Protein AF-A0A5K4FEY5-F1 (afdb_monomer_lite)

Sequence (102 aa):
MVARTEDSLGNIMWWGLTPAINLAKCLDTYCSGDHFDDTNILCVGMGDSRHILRTLSSKFSGKNKFETFYLIEPFHGTYARQMLQLYTALETYTRVGLQGKI

Foldseek 3Di:
DDDDPVNVVPDPCQADDDDADAVVVVCVVPPPDPDDLEDEAEAEQNLHLVNVVVNVVVCVVPRHPHPYYHYHHPDPVSVVVNCVLCCLVPDDCVVAPPVRND

Radius of gyration: 15.54 Å; chains: 1; bounding box: 34×41×32 Å

InterPro domains:
  IPR027974 Domain of unknown function DUF4470 [PF14737] (14-95)
  IPR039304 Dynein assembly factor 3, axonemal [PTHR22118] (3-101)

Secondary structure (DSSP, 8-state):
----GGGGTT---TT-SSPPP-HHHHHHHH--S---SEEEEEEES---THHHHHHHHHHTTSS-EEEEEEEE-S-HHHHHHHHHHHHHHHS-TTTS-GGGG-

pLDDT: mean 76.94, std 15.03, range [37.44, 94.44]

Structure (mmCIF, N/CA/C/O backbone):
data_AF-A0A5K4FEY5-F1
#
_entry.id   AF-A0A5K4FEY5-F1
#
loop_
_atom_site.group_PDB
_atom_site.id
_atom_site.type_symbol
_atom_site.label_atom_id
_atom_site.label_alt_id
_atom_site.label_comp_id
_atom_site.label_asym_id
_atom_site.label_entity_id
_atom_site.label_seq_id
_atom_site.pdbx_PDB_ins_code
_atom_site.Cartn_x
_atom_site.Cartn_y
_atom_site.Cartn_z
_atom_site.occupancy
_atom_site.B_iso_or_equiv
_atom_site.auth_seq_id
_atom_site.auth_comp_id
_atom_site.auth_asym_id
_atom_site.auth_atom_id
_atom_site.pdbx_PDB_model_num
ATOM 1 N N . MET A 1 1 ? 5.821 -0.531 18.944 1.00 37.91 1 MET A N 1
ATOM 2 C CA . MET A 1 1 ? 6.213 -1.951 18.842 1.00 37.91 1 MET A CA 1
ATOM 3 C C . MET A 1 1 ? 7.541 -1.974 18.108 1.00 37.91 1 MET A C 1
ATOM 5 O O . MET A 1 1 ? 7.575 -1.577 16.953 1.00 37.91 1 MET A O 1
ATOM 9 N N . VAL A 1 2 ? 8.634 -2.259 18.815 1.00 37.44 2 VAL A N 1
ATOM 10 C CA . VAL A 1 2 ? 9.984 -2.318 18.234 1.00 37.44 2 VAL A CA 1
ATOM 11 C C . VAL A 1 2 ? 10.185 -3.753 17.761 1.00 37.44 2 VAL A C 1
ATOM 13 O O . VAL A 1 2 ? 10.142 -4.660 18.588 1.00 37.44 2 VAL A O 1
ATOM 16 N N . ALA A 1 3 ? 10.317 -3.958 16.451 1.00 48.31 3 ALA A N 1
ATOM 17 C CA . ALA A 1 3 ? 10.642 -5.269 15.898 1.00 48.31 3 ALA A CA 1
ATOM 18 C C . ALA A 1 3 ? 12.071 -5.636 16.318 1.00 48.31 3 ALA A C 1
ATOM 20 O O . ALA A 1 3 ? 12.984 -4.820 16.160 1.00 48.31 3 ALA A O 1
ATOM 21 N N . ARG A 1 4 ? 12.261 -6.827 16.896 1.00 50.84 4 ARG A N 1
ATOM 22 C CA . ARG A 1 4 ? 13.596 -7.323 17.240 1.00 50.84 4 ARG A CA 1
ATOM 23 C C . ARG A 1 4 ? 14.244 -7.872 15.972 1.00 50.84 4 ARG A C 1
ATOM 25 O O . ARG A 1 4 ? 13.578 -8.456 15.126 1.00 50.84 4 ARG A O 1
ATOM 32 N N . THR A 1 5 ? 15.553 -7.693 15.835 1.00 53.22 5 THR A N 1
ATOM 33 C CA . THR A 1 5 ? 16.356 -8.173 14.694 1.00 53.22 5 THR A CA 1
ATOM 34 C C . THR A 1 5 ? 16.240 -9.686 14.484 1.00 53.22 5 THR A C 1
ATOM 36 O O . THR A 1 5 ? 16.342 -10.164 13.358 1.00 53.22 5 THR A O 1
ATOM 39 N N . GLU A 1 6 ? 15.950 -10.432 15.545 1.00 56.25 6 GLU A N 1
ATOM 40 C CA . GLU A 1 6 ? 15.715 -11.878 15.529 1.00 56.25 6 GLU A CA 1
ATOM 41 C C . GLU A 1 6 ? 14.445 -12.264 14.743 1.00 56.25 6 GLU A C 1
ATOM 43 O O . GLU A 1 6 ? 14.439 -13.293 14.074 1.00 56.25 6 GLU A O 1
ATOM 48 N N . ASP A 1 7 ? 13.425 -11.394 14.696 1.00 56.12 7 ASP A N 1
ATOM 49 C CA . ASP A 1 7 ? 12.178 -11.618 13.939 1.00 56.12 7 ASP A CA 1
ATOM 50 C C . ASP A 1 7 ? 12.346 -11.390 12.418 1.00 56.12 7 ASP A C 1
ATOM 52 O O . ASP A 1 7 ? 11.425 -11.627 11.632 1.00 56.12 7 ASP A O 1
ATOM 56 N N . SER A 1 8 ? 13.510 -10.883 11.990 1.00 53.97 8 SER A N 1
ATOM 57 C CA . SER A 1 8 ? 13.791 -10.486 10.601 1.00 53.97 8 SER A CA 1
ATOM 58 C C . SER A 1 8 ? 14.607 -11.511 9.805 1.00 53.97 8 SER A C 1
ATOM 60 O O . SER A 1 8 ? 14.646 -11.451 8.574 1.00 53.97 8 SER A O 1
ATOM 62 N N . LEU A 1 9 ? 15.223 -12.489 10.478 1.00 45.44 9 LEU A N 1
ATOM 63 C CA . LEU A 1 9 ? 15.994 -13.556 9.840 1.00 45.44 9 LEU A CA 1
ATOM 64 C C . LEU A 1 9 ? 15.041 -14.634 9.303 1.00 45.44 9 LEU A C 1
ATOM 66 O O . LEU A 1 9 ? 14.718 -15.601 9.982 1.00 45.44 9 LEU A O 1
ATOM 70 N N . GLY A 1 10 ? 14.565 -14.438 8.073 1.00 51.34 10 GLY A N 1
ATOM 71 C CA . GLY A 1 10 ? 13.674 -15.370 7.364 1.00 51.34 10 GLY A CA 1
ATOM 72 C C . GLY A 1 10 ? 12.333 -14.768 6.944 1.00 51.34 10 GLY A C 1
ATOM 73 O O . GLY A 1 10 ? 11.592 -15.388 6.183 1.00 51.34 10 GLY A O 1
ATOM 74 N N . ASN A 1 11 ? 12.033 -13.542 7.375 1.00 56.09 11 ASN A N 1
ATOM 75 C CA . ASN A 1 11 ? 10.827 -12.834 6.973 1.00 56.09 11 ASN A CA 1
ATOM 76 C C . ASN A 1 11 ? 11.125 -11.998 5.721 1.00 56.09 11 ASN A C 1
ATOM 78 O O . ASN A 1 11 ? 11.717 -10.920 5.802 1.00 56.09 11 ASN A O 1
ATOM 82 N N . ILE A 1 12 ? 10.763 -12.510 4.539 1.00 60.41 12 ILE A N 1
ATOM 83 C CA . ILE A 1 12 ? 10.821 -11.720 3.304 1.00 60.41 12 ILE A CA 1
ATOM 84 C C . ILE A 1 12 ? 9.892 -10.524 3.503 1.00 60.41 12 ILE A C 1
ATOM 86 O O . ILE A 1 12 ? 8.671 -10.662 3.555 1.00 60.41 12 ILE A O 1
ATOM 90 N N . MET A 1 13 ? 10.466 -9.332 3.629 1.00 68.44 13 MET A N 1
ATOM 91 C CA . MET A 1 13 ? 9.680 -8.122 3.829 1.00 68.44 13 MET A CA 1
ATOM 92 C C . MET A 1 13 ? 9.090 -7.656 2.511 1.00 68.44 13 MET A C 1
ATOM 94 O O . MET A 1 13 ? 9.622 -6.776 1.840 1.00 68.44 13 MET A O 1
ATOM 98 N N . TRP A 1 14 ? 7.949 -8.238 2.165 1.00 71.94 14 TRP A N 1
ATOM 99 C CA . TRP A 1 14 ? 7.227 -7.931 0.936 1.00 71.94 14 TRP A CA 1
ATOM 100 C C . TRP A 1 14 ? 6.833 -6.448 0.820 1.00 71.94 14 TRP A C 1
ATOM 102 O O . TRP A 1 14 ? 6.711 -5.950 -0.298 1.00 71.94 14 TRP A O 1
ATOM 112 N N . TRP A 1 15 ? 6.681 -5.750 1.953 1.00 74.62 15 TRP A N 1
ATOM 113 C CA . TRP A 1 15 ? 6.077 -4.413 2.048 1.00 74.62 15 TRP A CA 1
ATOM 114 C C . TRP A 1 15 ? 6.954 -3.357 2.747 1.00 74.62 15 TRP A C 1
ATOM 116 O O . TRP A 1 15 ? 6.519 -2.228 2.939 1.00 74.62 15 TRP A O 1
ATOM 126 N N . GLY A 1 16 ? 8.189 -3.702 3.132 1.00 75.88 16 GLY A N 1
ATOM 127 C CA . GLY A 1 16 ? 9.097 -2.812 3.872 1.00 75.88 16 GLY A CA 1
ATOM 128 C C . GLY A 1 16 ? 8.792 -2.671 5.377 1.00 75.88 16 GLY A C 1
ATOM 129 O O . GLY A 1 16 ? 7.739 -3.080 5.871 1.00 75.88 16 GLY A O 1
ATOM 130 N N . LEU A 1 17 ? 9.736 -2.083 6.124 1.00 79.19 17 LEU A N 1
ATOM 131 C CA . LEU A 1 17 ? 9.680 -1.945 7.596 1.00 79.19 17 LEU A CA 1
ATOM 132 C C . LEU A 1 17 ? 8.862 -0.757 8.093 1.00 79.19 17 LEU A C 1
ATOM 134 O O . LEU A 1 17 ? 8.523 -0.689 9.275 1.00 79.19 17 LEU A O 1
ATOM 138 N N . THR A 1 18 ? 8.579 0.200 7.217 1.00 83.25 18 THR A N 1
ATOM 139 C CA . THR A 1 18 ? 7.921 1.436 7.622 1.00 83.25 18 THR A CA 1
ATOM 140 C C . THR A 1 18 ? 6.471 1.153 8.020 1.00 83.25 18 THR A C 1
ATOM 142 O O . THR A 1 18 ? 5.780 0.402 7.326 1.00 83.25 18 THR A O 1
ATOM 145 N N . PRO A 1 19 ? 5.974 1.731 9.127 1.00 87.19 19 PRO A N 1
ATOM 146 C CA . PRO A 1 19 ? 4.569 1.625 9.485 1.00 87.19 19 PRO A CA 1
ATOM 147 C C . PRO A 1 19 ? 3.658 2.200 8.398 1.00 87.19 19 PRO A C 1
ATOM 149 O O . PRO A 1 19 ? 3.959 3.226 7.786 1.00 87.19 19 PRO A O 1
ATOM 152 N N . ALA A 1 20 ? 2.493 1.582 8.217 1.00 90.62 20 ALA A N 1
ATOM 153 C CA . ALA A 1 20 ? 1.494 2.105 7.303 1.00 90.62 20 ALA A CA 1
ATOM 154 C C . ALA A 1 20 ? 0.963 3.469 7.784 1.00 90.62 20 ALA A C 1
ATOM 156 O O . ALA A 1 20 ? 0.445 3.595 8.898 1.00 90.62 20 ALA A O 1
ATOM 157 N N . ILE A 1 21 ? 1.067 4.485 6.930 1.00 90.00 21 ILE A N 1
ATOM 158 C CA . ILE A 1 21 ? 0.461 5.805 7.129 1.00 90.00 21 ILE A CA 1
ATOM 159 C C . ILE A 1 21 ? -1.024 5.823 6.755 1.00 90.00 21 ILE A C 1
ATOM 161 O O . ILE A 1 21 ? -1.486 5.004 5.963 1.00 90.00 21 ILE A O 1
ATOM 165 N N . ASN A 1 22 ? -1.760 6.775 7.330 1.00 88.56 22 ASN A N 1
ATOM 166 C CA . ASN A 1 22 ? -3.135 7.068 6.947 1.00 88.56 22 ASN A CA 1
ATOM 167 C C . ASN A 1 22 ? -3.153 8.244 5.960 1.00 88.56 22 ASN A C 1
ATOM 169 O O . ASN A 1 22 ? -2.984 9.389 6.374 1.00 88.56 22 ASN A O 1
ATOM 173 N N . LEU A 1 23 ? -3.408 7.951 4.685 1.00 86.69 23 LEU A N 1
ATOM 174 C CA . LEU A 1 23 ? -3.449 8.922 3.591 1.00 86.69 23 LEU A CA 1
ATOM 175 C C . LEU A 1 23 ? -4.492 10.030 3.810 1.00 86.69 23 LEU A C 1
ATOM 177 O O . LEU A 1 23 ? -4.211 11.185 3.513 1.00 86.69 23 LEU A O 1
ATOM 181 N N . ALA A 1 24 ? -5.639 9.710 4.417 1.00 81.44 24 ALA A N 1
ATOM 182 C CA . ALA A 1 24 ? -6.654 10.693 4.801 1.00 81.44 24 ALA A CA 1
ATOM 183 C C . ALA A 1 24 ? -6.103 11.748 5.764 1.00 81.44 24 ALA A C 1
ATOM 185 O O . ALA A 1 24 ? -6.229 12.942 5.546 1.00 81.44 24 ALA A O 1
ATOM 186 N N . LYS A 1 25 ? -5.420 11.287 6.814 1.00 83.25 25 LYS A N 1
ATOM 187 C CA . LYS A 1 25 ? -4.823 12.174 7.813 1.00 83.25 25 LYS A CA 1
ATOM 188 C C . LYS A 1 25 ? -3.688 13.006 7.216 1.00 83.25 25 LYS A C 1
ATOM 190 O O . LYS A 1 25 ? -3.465 14.139 7.634 1.00 83.25 25 LYS A O 1
ATOM 195 N N . CYS A 1 26 ? -2.949 12.441 6.261 1.00 85.19 26 CYS A N 1
ATOM 196 C CA . CYS A 1 26 ? -1.952 13.192 5.508 1.00 85.19 26 CYS A CA 1
ATOM 197 C C . CYS A 1 26 ? -2.615 14.322 4.711 1.00 85.19 26 CYS A C 1
ATOM 199 O O . CYS A 1 26 ? -2.114 15.439 4.764 1.00 85.19 26 CYS A O 1
ATOM 201 N N . LEU A 1 27 ? -3.752 14.068 4.056 1.00 82.00 27 LEU A N 1
ATOM 202 C CA . LEU A 1 27 ? -4.513 15.112 3.370 1.00 82.00 27 LEU A CA 1
ATOM 203 C C . LEU A 1 27 ? -4.905 16.242 4.330 1.00 82.00 27 LEU A C 1
ATOM 205 O O . LEU A 1 27 ? -4.575 17.386 4.049 1.00 82.00 27 LEU A O 1
ATOM 209 N N . ASP A 1 28 ? -5.479 15.926 5.495 1.00 80.19 28 ASP A N 1
ATOM 210 C CA . ASP A 1 28 ? -5.848 16.933 6.507 1.00 80.19 28 ASP A CA 1
ATOM 211 C C . ASP A 1 28 ? -4.641 17.766 6.982 1.00 80.19 28 ASP A C 1
ATOM 213 O O . ASP A 1 28 ? -4.759 18.941 7.319 1.00 80.19 28 ASP A O 1
ATOM 217 N N . THR A 1 29 ? -3.455 17.149 7.020 1.00 84.81 29 THR A N 1
ATOM 218 C CA . THR A 1 29 ? -2.222 17.795 7.494 1.00 84.81 29 THR A CA 1
ATOM 219 C C . THR A 1 29 ? -1.594 18.699 6.432 1.00 84.81 29 THR A C 1
ATOM 221 O O . THR A 1 29 ? -1.073 19.760 6.764 1.00 84.81 29 THR A O 1
ATOM 224 N N . TYR A 1 30 ? -1.596 18.269 5.168 1.00 82.94 30 TYR A N 1
ATOM 225 C CA . TYR A 1 30 ? -0.867 18.938 4.084 1.00 82.94 30 TYR A CA 1
ATOM 226 C C . TYR A 1 30 ? -1.755 19.805 3.186 1.00 82.94 30 TYR A C 1
ATOM 228 O O . TYR A 1 30 ? -1.244 20.688 2.501 1.00 82.94 30 TYR A O 1
ATOM 236 N N . CYS A 1 31 ? -3.069 19.589 3.195 1.00 75.06 31 CYS A N 1
ATOM 237 C CA . CYS A 1 31 ? -4.039 20.364 2.435 1.00 75.06 31 CYS A CA 1
ATOM 238 C C . CYS A 1 31 ? -4.977 21.089 3.403 1.00 75.06 31 CYS A C 1
ATOM 240 O O . CYS A 1 31 ? -5.982 20.549 3.854 1.00 75.06 31 CYS A O 1
ATOM 242 N N . SER A 1 32 ? -4.637 22.339 3.718 1.00 60.34 32 SER A N 1
ATOM 243 C CA . SER A 1 32 ? -5.485 23.237 4.504 1.00 60.34 32 SER A CA 1
ATOM 244 C C . SER A 1 32 ? -6.588 23.820 3.612 1.00 60.34 32 SER A C 1
ATOM 246 O O . SER A 1 32 ? -6.396 24.855 2.981 1.00 60.34 32 SER A O 1
ATOM 248 N N . GLY A 1 33 ? -7.726 23.137 3.511 1.00 63.47 33 GLY A N 1
ATOM 249 C CA . GLY A 1 33 ? -8.895 23.593 2.754 1.00 63.47 33 GLY A CA 1
ATOM 250 C C . GLY A 1 33 ? -10.142 22.791 3.116 1.00 63.47 33 GLY A C 1
ATOM 251 O O . GLY A 1 33 ? -10.021 21.748 3.755 1.00 63.47 33 GLY A O 1
ATOM 252 N N . ASP A 1 34 ? -11.323 23.281 2.722 1.00 58.81 34 ASP A N 1
ATOM 253 C CA . ASP 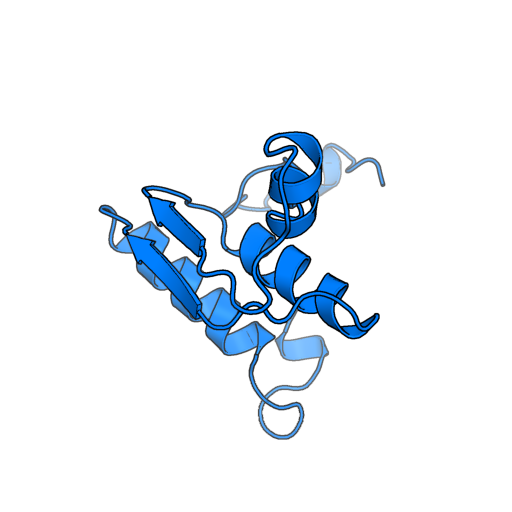A 1 34 ? -12.588 22.567 2.931 1.00 58.81 34 ASP A CA 1
ATOM 254 C C . ASP A 1 34 ? -12.483 21.154 2.347 1.00 58.81 34 ASP A C 1
ATOM 256 O O . ASP A 1 34 ? -12.272 20.961 1.146 1.00 58.81 34 ASP A O 1
ATOM 260 N N . HIS A 1 35 ? -12.574 20.156 3.224 1.00 61.91 35 HIS A N 1
ATOM 261 C CA . HIS A 1 35 ? -12.561 18.762 2.822 1.00 61.91 35 HIS A CA 1
ATOM 262 C C . HIS A 1 35 ? -13.863 18.473 2.082 1.00 61.91 35 HIS A C 1
ATOM 264 O O . HIS A 1 35 ? -14.943 18.530 2.666 1.00 61.91 35 HIS A O 1
ATOM 270 N N . PHE A 1 36 ? -13.756 18.189 0.785 1.00 61.50 36 PHE A N 1
ATOM 271 C CA . PHE A 1 36 ? -14.888 17.709 0.006 1.00 61.50 36 PHE A CA 1
ATOM 272 C C . PHE A 1 36 ? -15.395 16.400 0.618 1.00 61.50 36 PHE A C 1
ATOM 274 O O . PHE A 1 36 ? -14.592 15.519 0.943 1.00 61.50 36 PHE A O 1
ATOM 281 N N . ASP A 1 37 ? -16.720 16.281 0.753 1.00 64.25 37 ASP A N 1
ATOM 282 C CA . ASP A 1 37 ? -17.369 15.091 1.312 1.00 64.25 37 ASP A CA 1
ATOM 283 C C . ASP A 1 37 ? -16.910 13.808 0.596 1.00 64.25 37 ASP A C 1
ATOM 285 O O . ASP A 1 37 ? -16.697 12.793 1.260 1.00 64.25 37 ASP A O 1
ATOM 289 N N . ASP A 1 38 ? -16.636 13.891 -0.713 1.00 73.12 38 ASP A N 1
ATOM 290 C CA . ASP A 1 38 ? -16.203 12.775 -1.554 1.00 73.12 38 ASP A CA 1
ATOM 291 C C . ASP A 1 38 ? -14.743 12.949 -1.991 1.00 73.12 38 ASP A C 1
ATOM 293 O O . ASP A 1 38 ? -14.411 13.684 -2.925 1.00 73.12 38 ASP A O 1
ATOM 297 N N . THR A 1 39 ? -13.835 12.255 -1.302 1.00 77.75 39 THR A N 1
ATOM 298 C CA . THR A 1 39 ? -12.405 12.288 -1.636 1.00 77.75 39 THR A CA 1
ATOM 299 C C . THR A 1 39 ? -11.978 11.012 -2.358 1.00 77.75 39 THR A C 1
ATOM 301 O O . THR A 1 39 ? -12.106 9.903 -1.830 1.00 77.75 39 THR A O 1
ATOM 304 N N . ASN A 1 40 ? -11.401 11.181 -3.548 1.00 86.31 40 ASN A N 1
ATOM 305 C CA . ASN A 1 40 ? -10.770 10.118 -4.328 1.00 86.31 40 ASN A CA 1
ATOM 306 C C . ASN A 1 40 ? -9.247 10.174 -4.173 1.00 86.31 40 ASN A C 1
ATOM 308 O O . ASN A 1 40 ? -8.654 11.250 -4.241 1.00 86.31 40 ASN A O 1
ATOM 312 N N . ILE A 1 41 ? -8.605 9.018 -3.987 1.00 86.94 41 ILE A N 1
ATOM 313 C CA . ILE A 1 41 ? -7.153 8.931 -3.774 1.00 86.94 41 ILE A CA 1
ATOM 314 C C . ILE A 1 41 ? -6.511 8.193 -4.947 1.00 86.94 41 ILE A C 1
ATOM 316 O O . ILE A 1 41 ? -6.831 7.034 -5.199 1.00 86.94 41 ILE A O 1
ATOM 320 N N . LEU A 1 42 ? -5.576 8.849 -5.637 1.00 92.12 42 LEU A N 1
ATOM 321 C CA . LEU A 1 42 ? -4.735 8.237 -6.666 1.00 92.12 42 LEU A CA 1
ATOM 322 C C . LEU A 1 42 ? -3.355 7.897 -6.090 1.00 92.12 42 LEU A C 1
ATOM 324 O O . LEU A 1 42 ? -2.613 8.775 -5.656 1.00 92.12 42 LEU A O 1
ATOM 328 N N . CYS A 1 43 ? -3.001 6.619 -6.129 1.00 90.56 43 CYS A N 1
ATOM 329 C CA . CYS A 1 43 ? -1.714 6.085 -5.711 1.00 90.56 43 CYS A CA 1
ATOM 330 C C . CYS A 1 43 ? -0.892 5.699 -6.949 1.00 90.56 43 CYS A C 1
ATOM 332 O O . CYS A 1 43 ? -1.283 4.800 -7.692 1.00 90.56 43 CYS A O 1
ATOM 334 N N . VAL A 1 44 ? 0.261 6.342 -7.155 1.00 93.50 44 VAL A N 1
ATOM 335 C CA . VAL A 1 44 ? 1.169 6.066 -8.285 1.00 93.50 44 VAL A CA 1
ATOM 336 C C . VAL A 1 44 ? 2.472 5.470 -7.759 1.00 93.50 44 VAL A C 1
ATOM 338 O O . VAL A 1 44 ? 3.150 6.103 -6.954 1.00 93.50 44 VAL A O 1
ATOM 341 N N . GLY A 1 45 ? 2.807 4.248 -8.181 1.00 88.56 45 GLY A N 1
ATOM 342 C CA . GLY A 1 45 ? 4.006 3.523 -7.733 1.00 88.56 45 GLY A CA 1
ATOM 343 C C . GLY A 1 45 ? 4.030 3.227 -6.229 1.00 88.56 45 GLY A C 1
ATOM 344 O O . GLY A 1 45 ? 5.091 2.995 -5.647 1.00 88.56 45 GLY A O 1
ATOM 345 N N . MET A 1 46 ? 2.872 3.292 -5.565 1.00 87.00 46 MET A N 1
ATOM 346 C CA . MET A 1 46 ? 2.761 3.006 -4.141 1.00 87.00 46 MET A CA 1
ATOM 347 C C . MET A 1 46 ? 2.797 1.495 -3.958 1.00 87.00 46 MET A C 1
ATOM 349 O O . MET A 1 46 ? 1.752 0.866 -4.026 1.00 87.00 46 MET A O 1
ATOM 353 N N . GLY A 1 47 ? 3.975 0.928 -3.701 1.00 85.62 47 GLY A N 1
ATOM 354 C CA . GLY A 1 47 ? 4.176 -0.519 -3.600 1.00 85.62 47 GLY A CA 1
ATOM 355 C C . GLY A 1 47 ? 3.625 -1.196 -2.338 1.00 85.62 47 GLY A C 1
ATOM 356 O O . GLY A 1 47 ? 3.679 -2.414 -2.257 1.00 85.62 47 GLY A O 1
ATOM 357 N N . ASP A 1 48 ? 3.065 -0.461 -1.372 1.00 90.25 48 ASP A N 1
ATOM 358 C CA . ASP A 1 48 ? 2.589 -0.998 -0.086 1.00 90.25 48 ASP A CA 1
ATOM 359 C C . ASP A 1 48 ? 1.084 -0.750 0.131 1.00 90.25 48 ASP A C 1
ATOM 361 O O . ASP A 1 48 ? 0.653 0.339 0.519 1.00 90.25 48 ASP A O 1
ATOM 365 N N . SER A 1 49 ? 0.261 -1.785 -0.072 1.00 91.00 49 SER A N 1
ATOM 366 C CA . SER A 1 49 ? -1.196 -1.719 0.117 1.00 91.00 49 SER A CA 1
ATOM 367 C C . SER A 1 49 ? -1.639 -1.580 1.577 1.00 91.00 49 SER A C 1
ATOM 369 O O . SER A 1 49 ? -2.811 -1.279 1.829 1.00 91.00 49 SER A O 1
ATOM 371 N N . ARG A 1 50 ? -0.740 -1.715 2.565 1.00 91.56 50 ARG A N 1
ATOM 372 C CA . ARG A 1 50 ? -1.090 -1.500 3.980 1.00 91.56 50 ARG A CA 1
ATOM 373 C C . ARG A 1 50 ? -1.539 -0.066 4.243 1.00 91.56 50 ARG A C 1
ATOM 375 O O . ARG A 1 50 ? -2.355 0.146 5.138 1.00 91.56 50 ARG A O 1
ATOM 382 N N . HIS A 1 51 ? -1.066 0.908 3.463 1.00 90.81 51 HIS A N 1
ATOM 383 C CA . HIS A 1 51 ? -1.530 2.296 3.536 1.00 90.81 51 HIS A CA 1
ATOM 384 C C . HIS A 1 51 ? -3.033 2.418 3.265 1.00 90.81 51 HIS A C 1
ATOM 386 O O . HIS A 1 51 ? -3.744 3.091 4.009 1.00 90.81 51 HIS A O 1
ATOM 392 N N . ILE A 1 52 ? -3.538 1.684 2.271 1.00 91.19 52 ILE A N 1
ATOM 393 C CA . ILE A 1 52 ? -4.965 1.657 1.927 1.00 91.19 52 ILE A CA 1
ATOM 394 C C . ILE A 1 52 ? -5.765 1.052 3.079 1.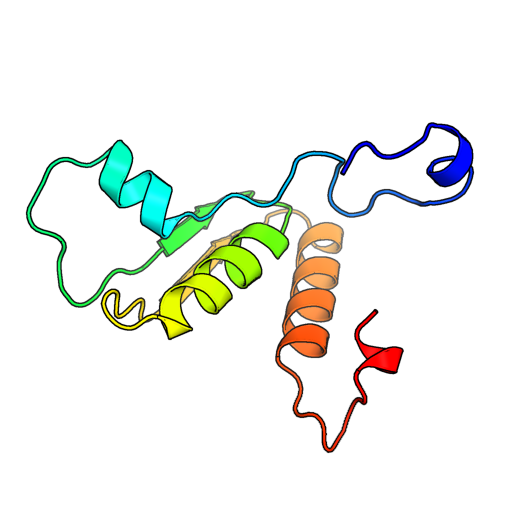00 91.19 52 ILE A C 1
ATOM 396 O O . ILE A 1 52 ? -6.712 1.667 3.564 1.00 91.19 52 ILE A O 1
ATOM 400 N N . LEU A 1 53 ? -5.350 -0.114 3.585 1.00 90.38 53 LEU A N 1
ATOM 401 C CA . LEU A 1 53 ? -6.017 -0.775 4.714 1.00 90.38 53 LEU A CA 1
ATOM 402 C C . LEU A 1 53 ? -5.997 0.089 5.985 1.00 90.38 53 LEU A C 1
ATOM 404 O O . LEU A 1 53 ? -6.982 0.157 6.727 1.00 90.38 53 LEU A O 1
ATOM 408 N N . ARG A 1 54 ? -4.893 0.800 6.234 1.00 90.56 54 ARG A N 1
ATOM 409 C CA . ARG A 1 54 ? -4.772 1.735 7.356 1.00 90.56 54 ARG A CA 1
ATOM 410 C C . ARG A 1 54 ? -5.727 2.917 7.211 1.00 90.56 54 ARG A C 1
ATOM 412 O O . ARG A 1 54 ? -6.350 3.310 8.196 1.00 90.56 54 ARG A O 1
ATOM 419 N N . THR A 1 55 ? -5.873 3.461 6.008 1.00 88.25 55 THR A N 1
ATOM 420 C CA . THR A 1 55 ? -6.827 4.541 5.743 1.00 88.25 55 THR A CA 1
ATOM 421 C C . THR A 1 55 ? -8.270 4.061 5.859 1.00 88.25 55 THR A C 1
ATOM 423 O O . THR A 1 55 ? -9.055 4.688 6.570 1.00 88.25 55 THR A O 1
ATOM 426 N N . LEU A 1 56 ? -8.608 2.909 5.278 1.00 87.25 56 LEU A N 1
ATOM 427 C CA . LEU A 1 56 ? -9.948 2.322 5.365 1.00 87.25 56 LEU A CA 1
ATOM 428 C C . LEU A 1 56 ? -10.354 1.999 6.809 1.00 87.25 56 LEU A C 1
ATOM 430 O O . LEU A 1 56 ? -11.455 2.345 7.225 1.00 87.25 56 LEU A O 1
ATOM 434 N N . SER A 1 57 ? -9.463 1.400 7.605 1.00 84.81 57 SER A N 1
ATOM 435 C CA . SER A 1 57 ? -9.766 1.077 9.010 1.00 84.81 57 SER A CA 1
ATOM 436 C C . SER A 1 57 ? -10.028 2.320 9.866 1.00 84.81 57 SER A C 1
ATOM 438 O O . SER A 1 57 ? -10.885 2.293 10.746 1.00 84.81 57 SER A O 1
ATOM 440 N N . SER A 1 58 ? -9.353 3.438 9.582 1.00 76.31 58 SER A N 1
ATOM 441 C CA . SER A 1 58 ? -9.572 4.699 10.303 1.00 76.31 58 SER A CA 1
ATOM 442 C C . SER A 1 58 ? -10.947 5.336 10.042 1.00 76.31 58 SER A C 1
ATOM 444 O O . SER A 1 58 ? -11.458 6.065 10.893 1.00 76.31 58 SER A O 1
ATOM 446 N N . LYS A 1 59 ? -11.577 5.021 8.899 1.00 66.44 59 LYS A N 1
ATOM 447 C CA . LYS A 1 59 ? -12.884 5.550 8.476 1.00 66.44 59 LYS A CA 1
ATOM 448 C C . LYS A 1 59 ? -14.043 5.053 9.340 1.00 66.44 59 LYS A C 1
ATOM 450 O O . LYS A 1 59 ? -15.045 5.756 9.462 1.00 66.44 59 LYS A O 1
ATOM 455 N N . PHE A 1 60 ? -13.902 3.893 9.985 1.00 56.09 60 PHE A N 1
ATOM 456 C CA . PHE A 1 60 ? -14.943 3.328 10.852 1.00 56.09 60 PHE A CA 1
ATOM 457 C C . PHE A 1 60 ? -15.353 4.281 11.996 1.00 56.09 60 PHE A C 1
ATOM 459 O O . PHE A 1 60 ? -16.440 4.145 12.543 1.00 56.09 60 PHE A O 1
ATOM 466 N N . SER A 1 61 ? -14.533 5.295 12.311 1.00 58.56 61 SER A N 1
ATOM 467 C CA . SER A 1 61 ? -14.826 6.285 13.353 1.00 58.56 61 SER A CA 1
ATOM 468 C C . SER A 1 61 ? -15.653 7.512 12.911 1.00 58.56 61 SER A C 1
ATOM 470 O O . SER A 1 61 ? -15.952 8.348 13.761 1.00 58.56 61 SER A O 1
ATOM 472 N N . GLY A 1 62 ? -16.070 7.625 11.637 1.00 54.59 62 GLY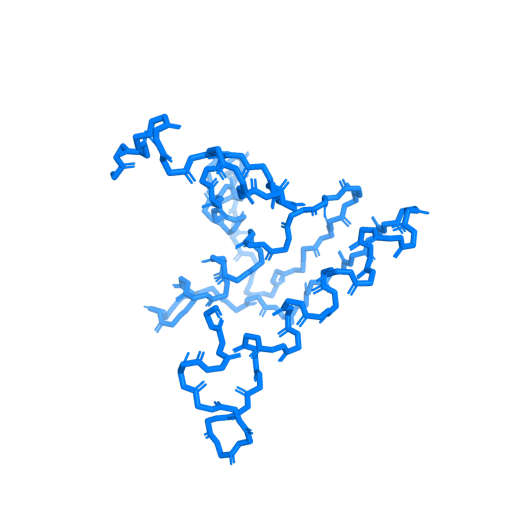 A N 1
ATOM 473 C CA . GLY A 1 62 ? -17.316 8.340 11.304 1.00 54.59 62 GLY A CA 1
ATOM 474 C C . GLY A 1 62 ? -17.278 9.765 10.727 1.00 54.59 62 GLY A C 1
ATOM 475 O O . GLY A 1 62 ? -18.242 10.488 10.961 1.00 54.59 62 GLY A O 1
ATOM 476 N N . LYS A 1 63 ? -16.261 10.199 9.960 1.00 54.66 63 LYS A N 1
ATOM 477 C CA . LYS A 1 63 ? -16.322 11.530 9.291 1.00 54.66 63 LYS A CA 1
ATOM 478 C C . LYS A 1 63 ? -15.870 11.636 7.829 1.00 54.66 63 LYS A C 1
ATOM 480 O O . LYS A 1 63 ? -16.370 12.516 7.146 1.00 54.66 63 LYS A O 1
ATOM 485 N N . ASN A 1 64 ? -15.028 10.742 7.307 1.00 56.28 64 ASN A N 1
ATOM 486 C CA . ASN A 1 64 ? -14.465 10.930 5.960 1.00 56.28 64 ASN A CA 1
ATOM 487 C C . ASN A 1 64 ? -15.042 9.904 4.974 1.00 56.28 64 ASN A C 1
ATOM 489 O O . ASN A 1 64 ? -14.697 8.721 5.045 1.00 56.28 64 ASN A O 1
ATOM 493 N N . LYS A 1 65 ? -15.911 10.317 4.043 1.00 59.31 65 LYS A N 1
ATOM 494 C CA . LYS A 1 65 ? -16.436 9.440 2.984 1.00 59.31 65 LYS A CA 1
ATOM 495 C C . LYS A 1 65 ? -15.443 9.362 1.815 1.00 59.31 65 LYS A C 1
ATOM 497 O O . LYS A 1 65 ? -15.627 9.937 0.760 1.00 59.31 65 LYS A O 1
ATOM 502 N N . PHE A 1 66 ? -14.368 8.590 1.980 1.00 62.81 66 PHE A N 1
ATOM 503 C CA . PHE A 1 66 ? -13.560 8.197 0.815 1.00 62.81 66 PHE A CA 1
ATOM 504 C C . PHE A 1 66 ? -14.377 7.268 -0.076 1.00 62.81 66 PHE A C 1
ATOM 506 O O . PHE A 1 66 ? -14.861 6.247 0.432 1.00 62.81 66 PHE A O 1
ATOM 513 N N . GLU A 1 67 ? -14.525 7.620 -1.349 1.00 63.97 67 GLU A N 1
ATOM 514 C CA . GLU A 1 67 ? -15.317 6.839 -2.299 1.00 63.97 67 GLU A CA 1
ATOM 515 C C . GLU A 1 67 ? -14.455 5.812 -3.034 1.00 63.97 67 GLU A C 1
ATOM 517 O O . GLU A 1 67 ? -14.813 4.635 -3.057 1.00 63.97 67 GLU A O 1
ATOM 522 N N . THR A 1 68 ? -13.290 6.213 -3.569 1.00 85.56 68 THR A N 1
ATOM 523 C CA . THR A 1 68 ? -12.489 5.333 -4.438 1.00 85.56 68 THR A CA 1
ATOM 524 C C . THR A 1 68 ? -10.974 5.518 -4.285 1.00 85.56 68 THR A C 1
ATOM 526 O O . THR A 1 68 ? -10.460 6.638 -4.232 1.00 85.56 68 THR A O 1
ATOM 529 N N . PHE A 1 69 ? -10.245 4.395 -4.269 1.00 89.38 69 PHE A N 1
ATOM 530 C CA . PHE A 1 69 ? -8.792 4.348 -4.457 1.00 89.38 69 PHE A CA 1
ATOM 531 C C . PHE A 1 69 ? -8.467 3.931 -5.894 1.00 89.38 69 PHE A C 1
ATOM 533 O O . PHE A 1 69 ? -8.929 2.890 -6.356 1.00 89.38 69 PHE A O 1
ATOM 540 N N . TYR A 1 70 ? -7.622 4.703 -6.568 1.00 92.38 70 TYR A N 1
ATOM 541 C CA . TYR A 1 70 ? -7.059 4.377 -7.875 1.00 92.38 70 TYR A CA 1
ATOM 542 C C . TYR A 1 70 ? -5.592 3.999 -7.696 1.00 92.38 70 TYR A C 1
ATOM 544 O O . TYR A 1 70 ? -4.830 4.762 -7.107 1.00 92.38 70 TYR A O 1
ATOM 552 N N . LEU A 1 71 ? -5.183 2.828 -8.187 1.00 91.88 71 LEU A N 1
ATOM 553 C CA . LEU A 1 71 ? -3.797 2.366 -8.104 1.00 91.88 71 LEU A CA 1
ATOM 554 C C . LEU A 1 71 ? -3.193 2.262 -9.501 1.00 91.88 71 LEU A C 1
ATOM 556 O O . LEU A 1 71 ? -3.749 1.601 -10.376 1.00 91.88 71 LEU A O 1
ATOM 560 N N . ILE A 1 72 ? -2.023 2.872 -9.675 1.00 94.44 72 ILE A N 1
ATOM 561 C CA . ILE A 1 72 ? -1.177 2.727 -10.857 1.00 94.44 72 ILE A CA 1
ATOM 562 C C . ILE A 1 72 ? 0.146 2.129 -10.396 1.00 94.44 72 ILE A C 1
ATOM 564 O O . ILE A 1 72 ? 0.925 2.789 -9.710 1.00 94.44 72 ILE A O 1
ATOM 568 N N . GLU A 1 73 ? 0.403 0.885 -10.786 1.00 93.12 73 GLU A N 1
ATOM 569 C CA . GLU A 1 73 ? 1.625 0.161 -10.442 1.00 93.12 73 GLU A CA 1
ATOM 570 C C . GLU A 1 73 ? 2.260 -0.414 -11.719 1.00 93.12 73 GLU A C 1
ATOM 572 O O . GLU A 1 73 ? 1.639 -1.256 -12.371 1.00 93.12 73 GLU A O 1
ATOM 577 N N . PRO A 1 74 ? 3.470 0.032 -12.111 1.00 92.38 74 PRO A N 1
ATOM 578 C CA . PRO A 1 74 ? 4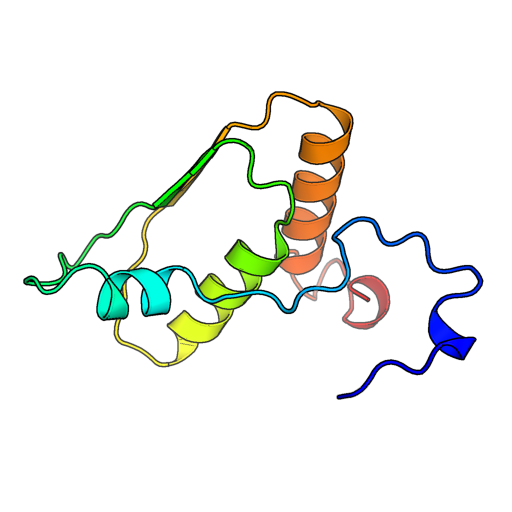.133 -0.466 -13.316 1.00 92.38 74 PRO A CA 1
ATOM 579 C C . PRO A 1 74 ? 4.662 -1.901 -13.177 1.00 92.38 74 PRO A C 1
ATOM 581 O O . PRO A 1 74 ? 4.846 -2.586 -14.186 1.00 92.38 74 PRO A O 1
ATOM 584 N N . PHE A 1 75 ? 4.925 -2.383 -11.957 1.00 92.12 75 PHE A N 1
ATOM 585 C CA . PHE A 1 75 ? 5.509 -3.704 -11.742 1.00 92.12 75 PHE A CA 1
ATOM 586 C C . PHE A 1 75 ? 4.447 -4.751 -11.393 1.00 92.12 75 PHE A C 1
ATOM 588 O O . PHE A 1 75 ? 3.937 -4.807 -10.273 1.00 92.12 75 PHE A O 1
ATOM 595 N N . HIS A 1 76 ? 4.199 -5.677 -12.324 1.00 91.94 76 HIS A N 1
ATOM 596 C CA . HIS A 1 76 ? 3.229 -6.771 -12.171 1.00 91.94 76 HIS A CA 1
ATOM 597 C C . HIS A 1 76 ? 3.381 -7.566 -10.865 1.00 91.94 7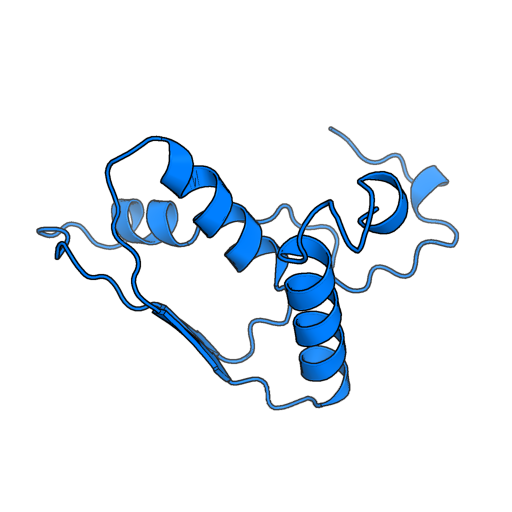6 HIS A C 1
ATOM 599 O O . HIS A 1 76 ? 2.387 -7.903 -10.227 1.00 91.94 76 HIS A O 1
ATOM 605 N N . GLY A 1 77 ? 4.616 -7.850 -10.437 1.00 90.75 77 GLY A N 1
ATOM 606 C CA . GLY A 1 77 ? 4.870 -8.590 -9.198 1.00 90.75 77 GLY A CA 1
ATOM 607 C C . GLY A 1 77 ? 4.456 -7.824 -7.939 1.00 90.75 77 GLY A C 1
ATOM 608 O O . GLY A 1 77 ? 4.037 -8.426 -6.955 1.00 90.75 77 GLY A O 1
ATOM 609 N N . THR A 1 78 ? 4.543 -6.495 -7.948 1.00 90.25 78 THR A N 1
ATOM 610 C CA . THR A 1 78 ? 4.037 -5.652 -6.856 1.00 90.25 78 THR A CA 1
ATOM 611 C C . THR A 1 78 ? 2.519 -5.585 -6.914 1.00 90.25 78 THR A C 1
ATOM 613 O O . THR A 1 78 ? 1.868 -5.888 -5.917 1.00 90.25 78 THR A O 1
ATOM 616 N N . TYR A 1 79 ? 1.961 -5.334 -8.097 1.00 91.88 79 TYR A N 1
ATOM 617 C CA . TYR A 1 79 ? 0.517 -5.285 -8.313 1.00 91.88 79 TYR A CA 1
ATOM 618 C C . TYR A 1 79 ? -0.198 -6.571 -7.866 1.00 91.88 79 TYR A C 1
ATOM 620 O O . TYR A 1 79 ? -1.157 -6.524 -7.098 1.00 91.88 79 TYR A O 1
ATOM 628 N N . ALA A 1 80 ? 0.303 -7.743 -8.271 1.00 92.75 80 ALA A N 1
ATOM 629 C CA . ALA A 1 80 ? -0.285 -9.031 -7.906 1.00 92.75 80 ALA A CA 1
ATOM 630 C C . ALA A 1 80 ? -0.293 -9.260 -6.387 1.00 92.75 80 ALA A C 1
ATOM 632 O O . ALA A 1 80 ? -1.292 -9.713 -5.825 1.00 92.75 80 ALA A O 1
ATOM 633 N N . ARG A 1 81 ? 0.801 -8.907 -5.702 1.00 90.44 81 ARG A N 1
ATOM 634 C CA . ARG A 1 81 ? 0.877 -9.019 -4.242 1.00 90.44 81 ARG A CA 1
ATOM 635 C C . ARG A 1 81 ? -0.116 -8.071 -3.561 1.00 90.44 81 ARG A C 1
ATOM 637 O O . ARG A 1 81 ? -0.712 -8.450 -2.556 1.00 90.44 81 ARG A O 1
ATOM 644 N N . GLN A 1 82 ? -0.299 -6.860 -4.094 1.00 91.62 82 GLN A N 1
ATOM 645 C CA . GLN A 1 82 ? -1.226 -5.876 -3.527 1.00 91.62 82 GLN A CA 1
ATOM 646 C C . GLN A 1 82 ? -2.661 -6.354 -3.659 1.00 91.62 82 GLN A C 1
ATOM 648 O O . GLN A 1 82 ? -3.418 -6.321 -2.692 1.00 91.62 82 GLN A O 1
ATOM 653 N N . MET A 1 83 ? -3.007 -6.868 -4.841 1.00 92.12 83 MET A N 1
ATOM 654 C CA . MET A 1 83 ? -4.301 -7.486 -5.103 1.00 92.12 83 MET A CA 1
ATOM 655 C C . MET A 1 83 ? -4.569 -8.639 -4.140 1.00 92.12 83 MET A C 1
ATOM 657 O O . MET A 1 83 ? -5.625 -8.665 -3.519 1.00 92.12 83 MET A O 1
ATOM 661 N N . LEU A 1 84 ? -3.607 -9.549 -3.954 1.00 91.19 84 LEU A N 1
ATOM 662 C CA . LEU A 1 84 ? -3.749 -10.663 -3.018 1.00 91.19 84 LEU A CA 1
ATOM 663 C C . LEU A 1 84 ? -3.956 -10.175 -1.578 1.00 91.19 84 LEU A C 1
ATOM 665 O O . LEU A 1 84 ? -4.860 -10.648 -0.896 1.00 91.19 84 LEU A O 1
ATOM 669 N N . GLN A 1 85 ? -3.154 -9.212 -1.116 1.00 89.88 85 GLN A N 1
ATOM 670 C CA . GLN A 1 85 ? -3.274 -8.683 0.242 1.00 89.88 85 GLN A CA 1
ATOM 671 C C . GLN A 1 85 ? -4.631 -8.007 0.470 1.00 89.88 85 GLN A C 1
ATOM 673 O O . GLN A 1 85 ? -5.286 -8.271 1.478 1.00 89.88 85 GLN A O 1
ATOM 678 N N . LEU A 1 86 ? -5.052 -7.138 -0.453 1.00 91.06 86 LEU A N 1
ATOM 679 C CA . LEU A 1 86 ? -6.334 -6.441 -0.365 1.00 91.06 86 LEU A CA 1
ATOM 680 C C . LEU A 1 86 ? -7.501 -7.426 -0.440 1.00 91.06 86 LEU A C 1
ATOM 682 O O . LEU A 1 86 ? -8.417 -7.327 0.373 1.00 91.06 86 LEU A O 1
ATOM 686 N N . TYR A 1 87 ? -7.438 -8.399 -1.351 1.00 91.19 87 TYR A N 1
ATOM 687 C CA . TYR A 1 87 ? -8.440 -9.452 -1.484 1.00 91.19 87 TYR A CA 1
ATOM 688 C C . TYR A 1 87 ? -8.590 -10.229 -0.174 1.00 91.19 87 TYR A C 1
ATOM 690 O O . TYR A 1 87 ? -9.680 -10.280 0.386 1.00 91.19 87 TYR A O 1
ATOM 698 N N . THR A 1 88 ? -7.494 -10.756 0.374 1.00 89.00 88 THR A N 1
ATOM 699 C CA . THR A 1 88 ? -7.519 -11.535 1.618 1.00 89.00 88 THR A CA 1
ATOM 700 C C . THR A 1 88 ? -7.986 -10.704 2.815 1.00 89.00 88 THR A C 1
ATOM 702 O O . THR A 1 88 ? -8.773 -11.179 3.636 1.00 89.00 88 THR A O 1
ATOM 705 N N . ALA A 1 89 ? -7.542 -9.448 2.927 1.00 88.19 89 ALA A N 1
ATOM 706 C CA . ALA A 1 89 ? -7.927 -8.575 4.034 1.00 88.19 89 ALA A CA 1
ATOM 707 C C . ALA A 1 89 ? -9.429 -8.241 4.013 1.00 88.19 89 ALA A C 1
ATOM 709 O O . ALA A 1 89 ? -10.088 -8.297 5.060 1.00 88.19 89 ALA A O 1
ATOM 710 N N . LEU A 1 90 ? -9.961 -7.922 2.829 1.00 87.19 90 LEU A N 1
ATOM 711 C CA . LEU A 1 90 ? -11.353 -7.519 2.616 1.00 87.19 90 LEU A CA 1
ATOM 712 C C . LEU A 1 90 ? -12.314 -8.703 2.436 1.00 87.19 90 LEU A C 1
ATOM 714 O O . LEU A 1 90 ? -13.527 -8.501 2.455 1.00 87.19 90 LEU A O 1
ATOM 718 N N . GLU A 1 91 ? -11.802 -9.927 2.307 1.00 88.31 91 GLU A N 1
ATOM 719 C CA . GLU A 1 91 ? -12.623 -11.133 2.233 1.00 88.31 91 GLU A CA 1
ATOM 720 C C . GLU A 1 91 ? -13.475 -11.297 3.499 1.00 88.31 91 GLU A C 1
ATOM 722 O O . GLU A 1 91 ? -13.082 -10.958 4.619 1.00 88.31 91 GLU A O 1
ATOM 727 N N . THR A 1 92 ? -14.677 -11.826 3.331 1.00 80.44 92 THR A N 1
ATOM 728 C CA . THR A 1 92 ? -15.615 -12.019 4.436 1.00 80.44 92 THR A CA 1
ATOM 729 C C . THR A 1 92 ? -15.178 -13.165 5.353 1.00 80.44 92 THR A C 1
ATOM 731 O O . THR A 1 92 ? -14.605 -14.164 4.915 1.00 80.44 92 THR A O 1
ATOM 734 N N . TYR A 1 93 ? -15.482 -13.053 6.651 1.00 75.75 93 TYR A N 1
ATOM 735 C CA . TYR A 1 93 ? -15.108 -14.068 7.650 1.00 75.75 93 TYR A CA 1
ATOM 736 C C . TYR A 1 93 ? -15.724 -15.451 7.399 1.00 75.75 93 TYR A C 1
ATOM 738 O O . TYR A 1 93 ? -15.258 -16.441 7.954 1.00 75.75 93 TYR A O 1
ATOM 746 N N . THR A 1 94 ? -16.760 -15.529 6.565 1.00 74.88 94 THR A N 1
ATOM 747 C CA . THR A 1 94 ? -17.401 -16.784 6.158 1.00 74.88 94 THR A CA 1
ATOM 748 C C . THR A 1 94 ? -16.523 -17.618 5.227 1.00 74.88 94 THR A C 1
ATOM 750 O O . THR A 1 94 ? -16.686 -18.834 5.180 1.00 74.88 94 THR A O 1
ATOM 753 N N . ARG A 1 95 ? -15.596 -16.987 4.494 1.00 74.50 95 ARG A N 1
ATOM 754 C CA . ARG A 1 95 ? -14.709 -17.655 3.529 1.00 74.50 95 ARG A CA 1
ATOM 755 C C . ARG A 1 95 ? -13.280 -17.785 4.035 1.00 74.50 95 ARG A C 1
ATOM 757 O O . ARG A 1 95 ? -12.630 -18.783 3.740 1.00 74.50 95 ARG A O 1
ATOM 764 N N . VAL A 1 96 ? -12.800 -16.806 4.801 1.00 74.62 96 VAL A N 1
ATOM 765 C CA . VAL A 1 96 ? -11.451 -16.816 5.381 1.00 74.62 96 VAL A CA 1
ATOM 766 C C . VAL A 1 96 ? -11.525 -16.351 6.835 1.00 74.62 96 VAL A C 1
ATOM 768 O O . VAL A 1 96 ? -11.841 -15.194 7.121 1.00 74.62 96 VAL A O 1
ATOM 771 N N . GLY A 1 97 ? -11.234 -17.266 7.764 1.00 73.69 97 GLY A N 1
ATOM 772 C CA . GLY A 1 97 ? -11.130 -16.954 9.192 1.00 73.69 97 GLY A CA 1
ATOM 773 C C . GLY A 1 97 ? -9.960 -16.013 9.492 1.00 73.69 97 GLY A C 1
ATOM 774 O O . GLY A 1 97 ? -9.056 -15.861 8.673 1.00 73.69 97 GLY A O 1
ATOM 775 N N . LEU A 1 98 ? -9.942 -15.396 10.681 1.00 67.50 98 LEU A N 1
ATOM 776 C CA . LEU A 1 98 ? -8.890 -14.438 11.063 1.00 67.50 98 LEU A CA 1
ATOM 777 C C . LEU A 1 98 ? -7.480 -15.031 10.926 1.00 67.50 98 LEU A C 1
ATOM 779 O O . LEU A 1 98 ? -6.571 -14.345 10.483 1.00 67.50 98 LEU A O 1
ATOM 783 N N . GLN A 1 99 ? -7.322 -16.313 11.252 1.00 72.19 99 GLN A N 1
ATOM 784 C CA . GLN A 1 99 ? -6.064 -17.050 11.146 1.00 72.19 99 GLN A CA 1
ATOM 785 C C . GLN A 1 99 ? -5.567 -17.176 9.700 1.00 72.19 99 GLN A C 1
ATOM 787 O O . GLN A 1 99 ? -4.368 -17.256 9.487 1.00 72.19 99 GLN A O 1
ATOM 792 N N . GLY A 1 100 ? -6.469 -17.181 8.713 1.00 63.22 100 GLY A N 1
ATOM 793 C CA . GLY A 1 100 ? -6.116 -17.213 7.290 1.00 63.22 100 GLY A CA 1
ATOM 794 C C . GLY A 1 100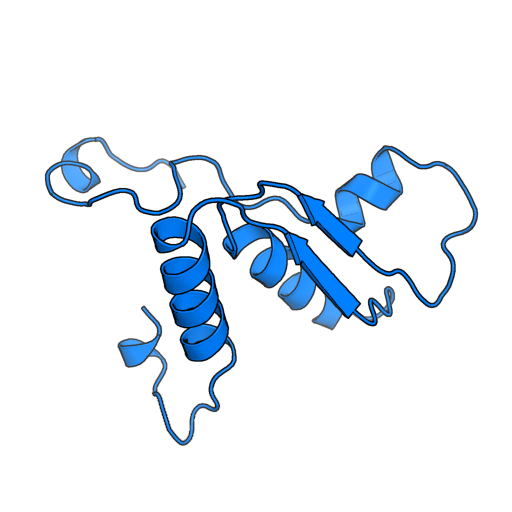 ? -5.852 -15.832 6.686 1.00 63.22 100 GLY A C 1
ATOM 795 O O . GLY A 1 100 ? -5.498 -15.741 5.514 1.00 63.22 100 GLY A O 1
ATOM 796 N N . LYS A 1 101 ? -6.051 -14.760 7.465 1.00 63.06 101 LYS A N 1
ATOM 797 C CA . LYS A 1 101 ? -5.763 -13.376 7.062 1.00 63.06 101 LYS A CA 1
ATOM 798 C C . LYS A 1 101 ? -4.403 -12.868 7.554 1.00 63.06 101 LYS A C 1
ATOM 800 O O . LYS A 1 101 ? -4.047 -11.739 7.216 1.00 63.06 101 LYS A O 1
ATOM 805 N N . ILE A 1 102 ? -3.708 -13.652 8.382 1.00 53.47 102 ILE A N 1
ATOM 806 C CA . ILE A 1 102 ? -2.433 -13.310 9.031 1.00 53.47 102 ILE A CA 1
ATOM 807 C C . ILE A 1 102 ? -1.281 -13.923 8.243 1.00 53.47 102 ILE A C 1
ATOM 809 O O . ILE A 1 102 ? -1.392 -15.117 7.889 1.00 53.47 102 ILE A O 1
#

Organism: Schistosoma mansoni (NCBI:txid6183)